Protein AF-A0A7V7SYF5-F1 (afdb_monomer_lite)

Secondary structure (DSSP, 8-state):
-------TTEEEEETTEEEEEEEE-SSEEEEEESS-SSS--EEEESEETTEEPEEEEE---PPP----SS------------PPP----

pLDDT: mean 73.96, std 20.27, range [37.69, 95.38]

Sequence (89 aa):
MTEVQFVPGDVVLLQGEAYQVLENLGDEGMVIPFPSEEVEPFRLEWIVEGERARRIGNEPLPAPTPCSSGECPTQGNPVKMHFTPRKQQ

Radius of gyration: 24.94 Å; chains: 1; bounding box: 63×38×61 Å

Foldseek 3Di:
DDDPFDDAQFWKDDPNFIWGFHADPDQKGWTDGPPDDPDDTDIGGQADPNTGIDGPDRDPPPDPPDPPDDDDDDPDDDDDDDDDDDDDD

Structure (mmCIF, N/CA/C/O backbone):
data_AF-A0A7V7SYF5-F1
#
_entry.id   AF-A0A7V7SYF5-F1
#
loop_
_atom_site.group_PDB
_atom_site.id
_atom_site.type_symbol
_atom_site.label_atom_id
_atom_site.label_alt_id
_atom_site.label_comp_id
_atom_site.label_asym_id
_atom_site.label_entity_id
_atom_site.label_seq_id
_atom_site.pdbx_PDB_ins_code
_atom_site.Cartn_x
_atom_site.Cartn_y
_atom_site.Cartn_z
_atom_site.occupancy
_atom_site.B_iso_or_equiv
_atom_site.auth_seq_id
_atom_site.auth_comp_id
_atom_site.auth_asym_id
_atom_site.auth_atom_id
_atom_site.pdbx_PDB_model_num
ATOM 1 N N . MET A 1 1 ? -21.350 -6.318 0.625 1.00 37.69 1 MET A N 1
ATOM 2 C CA . MET A 1 1 ? -20.298 -5.286 0.536 1.00 37.69 1 MET A CA 1
ATOM 3 C C . MET A 1 1 ? -19.095 -5.966 -0.075 1.00 37.69 1 MET A C 1
ATOM 5 O O . MET A 1 1 ? -18.715 -7.011 0.425 1.00 37.69 1 MET A O 1
ATOM 9 N N . THR A 1 2 ? -18.590 -5.481 -1.202 1.00 49.59 2 THR A N 1
ATOM 10 C CA . THR A 1 2 ? -17.408 -6.055 -1.850 1.00 49.59 2 THR A CA 1
ATOM 11 C C . THR A 1 2 ? -16.181 -5.667 -1.032 1.00 49.59 2 THR A C 1
ATOM 13 O O . THR A 1 2 ? -15.847 -4.487 -0.928 1.00 49.59 2 THR A O 1
ATOM 16 N N . GLU A 1 3 ? -15.554 -6.646 -0.388 1.00 58.94 3 GLU A N 1
ATOM 17 C CA . GLU A 1 3 ? -14.229 -6.482 0.203 1.00 58.94 3 GLU A CA 1
ATOM 18 C C . GLU A 1 3 ? -13.271 -6.062 -0.915 1.00 58.94 3 GLU A C 1
ATOM 20 O O . GLU A 1 3 ? -13.152 -6.739 -1.936 1.00 58.94 3 GLU A O 1
ATOM 25 N N . VAL A 1 4 ? -12.656 -4.888 -0.777 1.00 64.75 4 VAL A N 1
ATOM 26 C CA . VAL A 1 4 ? -11.633 -4.429 -1.717 1.00 64.75 4 VAL A CA 1
ATOM 27 C C . VAL A 1 4 ? -10.414 -5.317 -1.502 1.00 64.75 4 VAL A C 1
ATOM 29 O O . VAL A 1 4 ? -9.693 -5.145 -0.527 1.00 64.75 4 VAL A O 1
ATOM 32 N N . GLN A 1 5 ? -10.228 -6.294 -2.385 1.00 82.50 5 GLN A N 1
ATOM 33 C CA . GLN A 1 5 ? -9.058 -7.163 -2.376 1.00 82.50 5 GLN A CA 1
ATOM 34 C C . GLN A 1 5 ? -7.943 -6.478 -3.163 1.00 82.50 5 GLN A C 1
ATOM 36 O O . GLN A 1 5 ? -8.000 -6.405 -4.395 1.00 82.50 5 GLN A O 1
ATOM 41 N N . PHE A 1 6 ? -6.956 -5.939 -2.449 1.00 89.06 6 PHE A N 1
ATOM 42 C CA . PHE A 1 6 ? -5.728 -5.445 -3.062 1.00 89.06 6 PHE A CA 1
ATOM 43 C C . PHE A 1 6 ? -4.877 -6.609 -3.568 1.00 89.06 6 PHE A C 1
ATOM 45 O O . PHE A 1 6 ? -4.898 -7.699 -2.999 1.00 89.06 6 PHE A O 1
ATOM 52 N N . VAL A 1 7 ? -4.150 -6.397 -4.655 1.00 91.44 7 VAL A N 1
ATOM 53 C CA . VAL A 1 7 ? -3.240 -7.395 -5.223 1.00 91.44 7 VAL A CA 1
ATOM 54 C C . VAL A 1 7 ? -1.833 -6.812 -5.325 1.00 91.44 7 VAL A C 1
ATOM 56 O O . VAL A 1 7 ? -1.698 -5.592 -5.435 1.00 91.44 7 VAL A O 1
ATOM 59 N N . PRO A 1 8 ? -0.781 -7.648 -5.304 1.00 91.56 8 PRO A N 1
ATOM 60 C CA . PRO A 1 8 ? 0.581 -7.181 -5.530 1.00 91.56 8 PRO A CA 1
ATOM 61 C C . PRO A 1 8 ? 0.696 -6.348 -6.817 1.00 91.56 8 PRO A C 1
ATOM 63 O O . PRO A 1 8 ? 0.159 -6.732 -7.857 1.00 91.56 8 PRO A O 1
ATOM 66 N N . GLY A 1 9 ? 1.373 -5.204 -6.736 1.00 88.94 9 GLY A N 1
ATOM 67 C CA . GLY A 1 9 ? 1.499 -4.216 -7.813 1.00 88.94 9 GLY A CA 1
ATOM 68 C C . GLY A 1 9 ? 0.418 -3.126 -7.823 1.00 88.94 9 GLY A C 1
ATOM 69 O O . GLY A 1 9 ? 0.565 -2.134 -8.539 1.00 88.94 9 GLY A O 1
ATOM 70 N N . ASP A 1 10 ? -0.646 -3.256 -7.023 1.00 91.81 10 ASP A N 1
ATOM 71 C CA . ASP A 1 10 ? -1.577 -2.148 -6.798 1.00 91.81 10 ASP A CA 1
ATOM 72 C C . ASP A 1 10 ? -0.871 -0.970 -6.124 1.00 91.81 10 ASP A C 1
ATOM 74 O O . ASP A 1 10 ? -0.060 -1.156 -5.217 1.00 91.81 10 ASP A O 1
ATOM 78 N N . VAL A 1 11 ? -1.259 0.247 -6.505 1.00 92.44 11 VAL A N 1
ATOM 79 C CA . VAL A 1 11 ? -0.906 1.461 -5.765 1.00 92.44 11 VAL A CA 1
ATOM 80 C C . VAL A 1 11 ? -2.138 1.939 -5.012 1.00 92.44 11 VAL A C 1
ATOM 82 O O . VAL A 1 11 ? -3.205 2.165 -5.601 1.00 92.44 11 VAL A O 1
ATOM 85 N N . VAL A 1 12 ? -1.997 2.087 -3.700 1.00 93.06 12 VAL A N 1
ATOM 86 C CA . VAL A 1 12 ? -3.056 2.515 -2.786 1.00 93.06 12 VAL A CA 1
ATOM 87 C C . VAL A 1 12 ? -2.718 3.864 -2.172 1.00 93.06 12 VAL A C 1
ATOM 89 O O . VAL A 1 12 ? -1.553 4.175 -1.951 1.00 93.06 12 VAL A O 1
ATOM 92 N N . LEU A 1 13 ? -3.745 4.668 -1.904 1.00 92.94 13 LEU A N 1
ATOM 93 C CA . LEU A 1 13 ? -3.632 5.913 -1.157 1.00 92.94 13 LEU A CA 1
ATOM 94 C C . LEU A 1 13 ? -4.329 5.772 0.193 1.00 92.94 13 LEU A C 1
ATOM 96 O O . LEU A 1 13 ? -5.492 5.356 0.236 1.00 92.94 13 LEU A O 1
ATOM 100 N N . LEU A 1 14 ? -3.642 6.169 1.258 1.00 92.12 14 LEU A N 1
ATOM 101 C CA . LEU A 1 14 ? -4.154 6.183 2.622 1.00 92.12 14 LEU A CA 1
ATOM 102 C C . LEU A 1 14 ? -3.555 7.378 3.372 1.00 92.12 14 LEU A C 1
ATOM 104 O O . LEU A 1 14 ? -2.353 7.602 3.293 1.00 92.12 14 LEU A O 1
ATOM 108 N N . GLN A 1 15 ? -4.391 8.177 4.042 1.00 90.44 15 GLN A N 1
ATOM 109 C CA . GLN A 1 15 ? -3.981 9.377 4.790 1.00 90.44 15 GLN A CA 1
ATOM 110 C C . GLN A 1 15 ? -3.160 10.393 3.965 1.00 90.44 15 GLN A C 1
ATOM 112 O O . GLN A 1 15 ? -2.374 11.174 4.492 1.00 90.44 15 GLN A O 1
ATOM 117 N N . GLY A 1 16 ? -3.366 10.414 2.644 1.00 89.25 16 GLY A N 1
ATOM 118 C CA . GLY A 1 16 ? -2.642 11.293 1.719 1.00 89.25 16 GLY A CA 1
ATOM 119 C C . GLY A 1 16 ? -1.283 10.763 1.255 1.00 89.25 16 GLY A C 1
ATOM 120 O O . GLY A 1 16 ? -0.661 11.399 0.406 1.00 89.25 16 GLY A O 1
ATOM 121 N N . GLU A 1 17 ? -0.862 9.593 1.730 1.00 92.00 17 GLU A N 1
ATOM 122 C CA . GLU A 1 17 ? 0.364 8.916 1.312 1.00 92.00 17 GLU A CA 1
ATOM 123 C C . GLU A 1 17 ? 0.061 7.767 0.344 1.00 92.00 17 GLU A C 1
ATOM 125 O O . GLU A 1 17 ? -1.008 7.151 0.398 1.00 92.00 17 GLU A O 1
ATOM 130 N N . ALA A 1 18 ? 0.990 7.508 -0.579 1.00 93.19 18 ALA A N 1
ATOM 131 C CA . ALA A 1 18 ? 0.862 6.469 -1.593 1.00 93.19 18 ALA A CA 1
ATOM 132 C C . ALA A 1 18 ? 1.802 5.301 -1.295 1.00 93.19 18 ALA A C 1
ATOM 134 O O . ALA A 1 18 ? 2.979 5.503 -0.995 1.00 93.19 18 ALA A O 1
ATOM 135 N N . TYR A 1 19 ? 1.291 4.083 -1.445 1.00 93.88 19 TYR A N 1
ATOM 136 C CA . TYR A 1 19 ? 2.044 2.861 -1.197 1.00 93.88 19 TYR A CA 1
ATOM 137 C C . TYR A 1 19 ? 1.794 1.832 -2.295 1.00 93.88 19 TYR A C 1
ATOM 139 O O . TYR A 1 19 ? 0.679 1.720 -2.807 1.00 93.88 19 TYR A O 1
ATOM 147 N N . GLN A 1 20 ? 2.821 1.062 -2.639 1.00 93.56 20 GLN A N 1
ATOM 148 C CA . GLN A 1 20 ? 2.705 -0.087 -3.527 1.00 93.56 20 GLN A CA 1
ATOM 149 C C . GLN A 1 20 ? 2.500 -1.355 -2.703 1.00 93.56 20 GLN A C 1
ATOM 151 O O . GLN A 1 20 ? 3.246 -1.622 -1.763 1.00 93.56 20 GLN A O 1
ATOM 156 N N . VAL A 1 21 ? 1.496 -2.146 -3.070 1.00 93.31 21 VAL A N 1
ATOM 157 C CA . VAL A 1 21 ? 1.182 -3.422 -2.426 1.00 93.31 21 VAL A CA 1
ATOM 158 C C . VAL A 1 21 ? 2.137 -4.493 -2.933 1.00 93.31 21 VAL A C 1
ATOM 160 O O . VAL A 1 21 ? 2.260 -4.700 -4.138 1.00 93.31 21 VAL A O 1
ATOM 163 N N . LEU A 1 22 ? 2.786 -5.203 -2.018 1.00 93.06 22 LEU A N 1
ATOM 164 C CA . LEU A 1 22 ? 3.657 -6.342 -2.313 1.00 93.06 22 LEU A CA 1
ATOM 165 C C . LEU A 1 22 ? 2.983 -7.668 -1.964 1.00 93.06 22 LEU A C 1
ATOM 167 O O . LEU A 1 22 ? 3.145 -8.652 -2.680 1.00 93.06 22 LEU A O 1
ATOM 171 N N . GLU A 1 23 ? 2.190 -7.685 -0.895 1.00 93.00 23 GLU A N 1
ATOM 172 C CA . GLU A 1 23 ? 1.436 -8.856 -0.454 1.00 93.00 23 GLU A CA 1
ATOM 173 C C . GLU A 1 23 ? 0.137 -8.414 0.225 1.00 93.00 23 GLU A C 1
ATOM 175 O O . GLU A 1 23 ? 0.126 -7.427 0.960 1.00 93.00 23 GLU A O 1
ATOM 180 N N . ASN A 1 24 ? -0.956 -9.142 -0.007 1.00 91.44 24 ASN A N 1
ATOM 181 C CA . ASN A 1 24 ? -2.223 -8.930 0.690 1.00 91.44 24 ASN A CA 1
ATOM 182 C C . ASN A 1 24 ? -2.442 -10.060 1.703 1.00 91.44 24 ASN A C 1
ATOM 184 O O . ASN A 1 24 ? -2.464 -11.231 1.325 1.00 91.44 24 ASN A O 1
ATOM 188 N N . LEU A 1 25 ? -2.621 -9.694 2.971 1.00 91.81 25 LEU A N 1
ATOM 189 C CA . LEU A 1 25 ? -2.778 -10.599 4.109 1.00 91.81 25 LEU A CA 1
ATOM 190 C C . LEU A 1 25 ? -4.217 -10.600 4.666 1.00 91.81 25 LEU A C 1
ATOM 192 O O . LEU A 1 25 ? -4.454 -11.112 5.757 1.00 91.81 25 LEU A O 1
ATOM 196 N N . GLY A 1 26 ? -5.182 -10.044 3.926 1.00 89.12 26 GLY A N 1
ATOM 197 C CA . GLY A 1 26 ? -6.579 -9.904 4.340 1.00 89.12 26 GLY A CA 1
ATOM 198 C C . GLY A 1 26 ? -6.909 -8.451 4.670 1.00 89.12 26 GLY A C 1
ATOM 199 O O . GLY A 1 26 ? -7.111 -7.648 3.761 1.00 89.12 26 GLY A O 1
ATOM 200 N N . ASP A 1 27 ? -6.950 -8.119 5.961 1.00 90.19 27 ASP A N 1
ATOM 201 C CA . ASP A 1 27 ? -7.279 -6.772 6.468 1.00 90.19 27 ASP A CA 1
ATOM 202 C C . ASP A 1 27 ? -6.088 -5.792 6.428 1.00 90.19 27 ASP A C 1
ATOM 204 O O . ASP A 1 27 ? -6.238 -4.585 6.637 1.00 90.19 27 ASP A O 1
ATOM 208 N N . GLU A 1 28 ? -4.908 -6.314 6.109 1.00 93.19 28 GLU A N 1
ATOM 209 C CA . GLU A 1 28 ? -3.640 -5.600 6.005 1.00 93.19 28 GLU A CA 1
ATOM 210 C C . GLU A 1 28 ? -2.809 -6.149 4.836 1.00 93.19 28 GLU A C 1
ATOM 212 O O . GLU A 1 28 ? -3.130 -7.189 4.246 1.00 93.19 28 GLU A O 1
ATOM 217 N N . GLY A 1 29 ? -1.708 -5.480 4.512 1.00 93.19 29 GLY A N 1
ATOM 218 C CA . GLY A 1 29 ? -0.742 -5.979 3.541 1.00 93.19 29 GLY A CA 1
ATOM 219 C C . GLY A 1 29 ? 0.671 -5.488 3.782 1.00 93.19 29 GLY A C 1
ATOM 220 O O . GLY A 1 29 ? 0.915 -4.571 4.565 1.00 93.19 29 GLY A O 1
ATOM 221 N N . MET A 1 30 ? 1.607 -6.126 3.091 1.00 95.38 30 MET A N 1
ATOM 222 C CA . MET A 1 30 ? 2.986 -5.663 3.015 1.00 95.38 30 MET A CA 1
ATOM 223 C C . MET A 1 30 ? 3.084 -4.635 1.897 1.00 95.38 30 MET A C 1
ATOM 225 O O . MET A 1 30 ? 2.677 -4.912 0.765 1.00 95.38 30 MET A O 1
ATOM 229 N N . VAL A 1 31 ? 3.616 -3.460 2.212 1.00 94.25 31 VAL A N 1
ATOM 230 C CA . VAL A 1 31 ? 3.705 -2.331 1.290 1.00 94.25 31 VAL A CA 1
ATOM 231 C C . VAL A 1 31 ? 5.064 -1.640 1.369 1.00 94.25 31 VAL A C 1
ATOM 233 O O . VAL A 1 31 ? 5.812 -1.810 2.332 1.00 94.25 31 VAL A O 1
ATOM 236 N N . ILE A 1 32 ? 5.357 -0.829 0.357 1.00 94.81 32 ILE A N 1
ATOM 237 C CA . ILE A 1 32 ? 6.464 0.138 0.339 1.00 94.81 32 ILE A CA 1
ATOM 238 C C . ILE A 1 32 ? 5.937 1.510 -0.101 1.00 94.81 32 ILE A C 1
ATOM 240 O O . ILE A 1 32 ? 4.921 1.560 -0.801 1.00 94.81 32 ILE A O 1
ATOM 244 N N . PRO A 1 33 ? 6.579 2.631 0.277 1.00 93.62 33 PRO A N 1
ATOM 245 C CA . PRO A 1 33 ? 6.189 3.951 -0.213 1.00 93.62 33 PRO A CA 1
ATOM 246 C C . PRO A 1 33 ? 6.273 4.001 -1.741 1.00 93.62 33 PRO A C 1
ATOM 248 O O . PRO A 1 33 ? 7.203 3.455 -2.327 1.00 93.62 33 PRO A O 1
ATOM 251 N N . PHE A 1 34 ? 5.317 4.655 -2.395 1.00 90.00 34 PHE A N 1
ATOM 252 C CA . PHE A 1 34 ? 5.331 4.837 -3.843 1.00 90.00 34 PHE A CA 1
ATOM 253 C C . PHE A 1 34 ? 5.505 6.319 -4.202 1.00 90.00 34 PHE A C 1
ATOM 255 O O . PHE A 1 34 ? 4.752 7.155 -3.696 1.00 90.00 34 PHE A O 1
ATOM 262 N N . PRO A 1 35 ? 6.429 6.670 -5.114 1.00 84.19 35 PRO A N 1
ATOM 263 C CA . PRO A 1 35 ? 7.359 5.790 -5.829 1.00 84.19 35 PRO A CA 1
ATOM 264 C C . PRO A 1 35 ? 8.631 5.520 -5.008 1.00 84.19 35 PRO A C 1
ATOM 266 O O . PRO A 1 35 ? 9.344 6.455 -4.646 1.00 84.19 35 PRO A O 1
ATOM 269 N N . SER A 1 36 ? 8.945 4.259 -4.710 1.00 80.19 36 SER A N 1
ATOM 270 C CA . SER A 1 36 ? 10.236 3.831 -4.145 1.00 80.19 36 SER A CA 1
ATOM 271 C C . SER A 1 36 ? 10.419 2.326 -4.352 1.00 80.19 36 SER A C 1
ATOM 273 O O . SER A 1 36 ? 9.457 1.580 -4.228 1.00 80.19 36 SER A O 1
ATOM 275 N N . GLU A 1 37 ? 11.646 1.877 -4.635 1.00 68.88 37 GLU A N 1
ATOM 276 C CA . GLU A 1 37 ? 11.983 0.447 -4.808 1.00 68.88 37 GLU A CA 1
ATOM 277 C C . GLU A 1 37 ? 13.043 -0.049 -3.799 1.00 68.88 37 GLU A C 1
ATOM 279 O O . GLU A 1 37 ? 13.255 -1.250 -3.665 1.00 68.88 37 GLU A O 1
ATOM 284 N N . GLU A 1 38 ? 13.692 0.857 -3.054 1.00 76.19 38 GLU A N 1
ATOM 285 C CA . GLU A 1 38 ? 14.838 0.555 -2.171 1.00 76.19 38 GLU A CA 1
ATOM 286 C C . GLU A 1 38 ? 14.514 0.679 -0.669 1.00 76.19 38 GLU A C 1
ATOM 288 O O . GLU A 1 38 ? 15.404 0.881 0.157 1.00 76.19 38 GLU A O 1
ATOM 293 N N . VAL A 1 39 ? 13.236 0.594 -0.298 1.00 87.81 39 VAL A N 1
ATOM 294 C CA . VAL A 1 39 ? 12.792 0.672 1.103 1.00 87.81 39 VAL A CA 1
ATOM 295 C C . VAL A 1 39 ? 12.363 -0.712 1.575 1.00 87.81 39 VAL A C 1
ATOM 297 O O . VAL A 1 39 ? 11.722 -1.453 0.829 1.00 87.81 39 VAL A O 1
ATOM 300 N N . GLU A 1 40 ? 12.706 -1.068 2.816 1.00 91.69 40 GLU A N 1
ATOM 301 C CA . GLU A 1 40 ? 12.238 -2.323 3.405 1.00 91.69 40 GLU A CA 1
ATOM 302 C C . GLU A 1 40 ? 10.699 -2.342 3.487 1.00 91.69 40 GLU A C 1
ATOM 304 O O . GLU A 1 40 ? 10.095 -1.369 3.952 1.00 91.69 40 GLU A O 1
ATOM 309 N N . PRO A 1 41 ? 10.051 -3.442 3.060 1.00 94.06 41 PRO A N 1
ATOM 310 C CA . PRO A 1 41 ? 8.612 -3.596 3.183 1.00 94.06 41 PRO A CA 1
ATOM 311 C C . PRO A 1 41 ? 8.149 -3.501 4.630 1.00 94.06 41 PRO A C 1
ATOM 313 O O . PRO A 1 41 ? 8.731 -4.118 5.525 1.00 94.06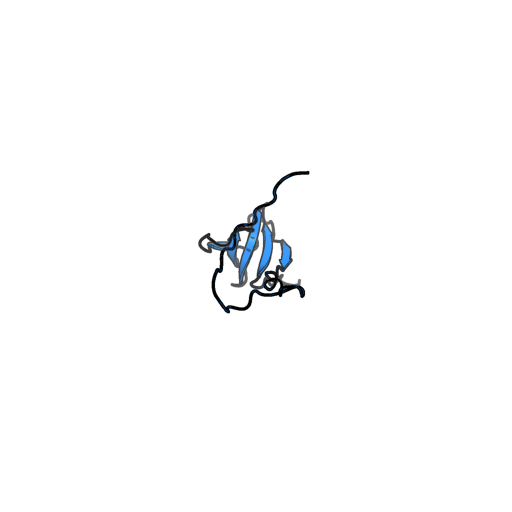 41 PRO A O 1
ATOM 316 N N . PHE A 1 42 ? 7.039 -2.808 4.846 1.00 94.50 42 PHE A N 1
ATOM 317 C CA . PHE A 1 42 ? 6.386 -2.744 6.145 1.00 94.50 42 PHE A CA 1
ATOM 318 C C . PHE A 1 42 ? 4.905 -3.089 6.029 1.00 94.50 42 PHE A C 1
ATOM 320 O O . PHE A 1 42 ? 4.322 -3.135 4.947 1.00 94.50 42 PHE A O 1
ATOM 327 N N . ARG A 1 43 ? 4.306 -3.392 7.176 1.00 95.38 43 ARG A N 1
ATOM 328 C CA . ARG A 1 43 ? 2.917 -3.824 7.291 1.00 95.38 43 ARG A CA 1
ATOM 329 C C . ARG A 1 43 ? 2.002 -2.610 7.430 1.00 95.38 43 ARG A C 1
ATOM 331 O O . ARG A 1 43 ? 2.273 -1.740 8.255 1.00 95.38 43 ARG A O 1
ATOM 338 N N . LEU A 1 44 ? 0.930 -2.576 6.645 1.00 93.38 44 LEU A N 1
ATOM 339 C CA . LEU A 1 44 ? -0.048 -1.492 6.627 1.00 93.38 44 LEU A CA 1
ATOM 340 C C . LEU A 1 44 ? -1.469 -2.058 6.699 1.00 93.38 44 LEU A C 1
ATOM 342 O O . LEU A 1 44 ? -1.852 -2.888 5.873 1.00 93.38 44 LEU A O 1
ATOM 346 N N . GLU A 1 45 ? -2.256 -1.587 7.664 1.00 93.94 45 GLU A N 1
ATOM 347 C CA . GLU A 1 45 ? -3.689 -1.879 7.739 1.00 93.94 45 GLU A CA 1
ATOM 348 C C . GLU A 1 45 ? -4.439 -1.137 6.626 1.00 93.94 45 GLU A C 1
ATOM 350 O O . GLU A 1 45 ? -4.180 0.035 6.347 1.00 93.94 45 GLU A O 1
ATOM 355 N N . TRP A 1 46 ? -5.421 -1.787 5.999 1.00 91.69 46 TRP A N 1
ATOM 356 C CA . TRP A 1 46 ? -6.213 -1.142 4.947 1.00 91.69 46 TRP A CA 1
ATOM 357 C C . TRP A 1 46 ? -7.188 -0.093 5.479 1.00 91.69 46 TRP A C 1
ATOM 359 O O . TRP A 1 46 ? -7.803 0.622 4.684 1.00 91.69 46 TRP A O 1
ATOM 369 N N . ILE A 1 47 ? -7.377 -0.024 6.797 1.00 90.88 47 ILE A N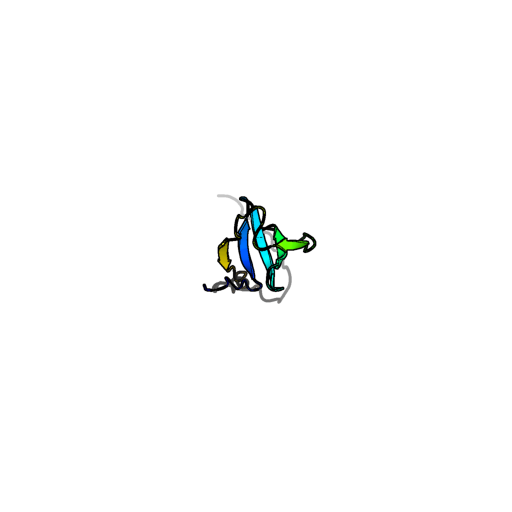 1
ATOM 370 C CA . ILE A 1 47 ? -8.213 0.965 7.470 1.00 90.88 47 ILE A CA 1
ATOM 371 C C . ILE A 1 47 ? -7.434 1.514 8.662 1.00 90.88 47 ILE A C 1
ATOM 373 O O . ILE A 1 47 ? -7.176 0.784 9.611 1.00 90.88 47 ILE A O 1
ATOM 377 N N . VAL A 1 48 ? -7.113 2.805 8.634 1.00 86.56 48 VAL A N 1
ATOM 378 C CA . VAL A 1 48 ? -6.399 3.496 9.716 1.00 86.56 48 VAL A CA 1
ATOM 379 C C . VAL A 1 48 ? -7.232 4.698 10.142 1.00 86.56 48 VAL A C 1
ATOM 381 O O . VAL A 1 48 ? -7.673 5.483 9.307 1.00 86.56 48 VAL A O 1
ATOM 384 N N . GLU A 1 49 ? -7.522 4.805 11.442 1.00 87.69 49 GLU A N 1
ATOM 385 C CA . GLU A 1 49 ? -8.354 5.879 12.023 1.00 87.69 49 GLU A CA 1
ATOM 386 C C . GLU A 1 49 ? -9.735 6.050 11.350 1.00 87.69 49 GLU A C 1
ATOM 388 O O . GLU A 1 49 ? -10.322 7.130 11.329 1.00 87.69 49 GLU A O 1
ATOM 393 N N . GLY A 1 50 ? -10.283 4.962 10.798 1.00 85.12 50 GLY A N 1
ATOM 394 C CA . GLY A 1 50 ? -11.563 4.961 10.083 1.00 85.12 50 GLY A CA 1
ATOM 395 C C . GLY A 1 50 ? -11.480 5.402 8.617 1.00 85.12 50 GLY A C 1
ATOM 396 O O . GLY A 1 50 ? -12.484 5.308 7.908 1.00 85.12 50 GLY A O 1
ATOM 397 N N . GLU A 1 51 ? -10.310 5.821 8.129 1.00 87.19 51 GLU A N 1
ATOM 398 C CA . GLU A 1 51 ? -10.064 6.048 6.707 1.00 87.19 51 GLU A CA 1
ATOM 399 C C . GLU A 1 51 ? -9.647 4.740 6.029 1.00 87.19 51 GLU A C 1
ATOM 401 O O . GLU A 1 51 ? -8.754 4.038 6.496 1.00 87.19 51 GLU A O 1
ATOM 406 N N . ARG A 1 52 ? -10.303 4.403 4.913 1.00 89.00 52 ARG A N 1
ATOM 407 C CA . ARG A 1 52 ? -10.012 3.194 4.137 1.00 89.00 52 ARG A CA 1
ATOM 408 C C . ARG A 1 52 ? -9.062 3.508 2.987 1.00 89.00 52 ARG A C 1
ATOM 410 O O . ARG A 1 52 ? -9.328 4.418 2.200 1.00 89.00 52 ARG A O 1
ATOM 417 N N . ALA A 1 53 ? -8.037 2.677 2.831 1.00 90.38 53 ALA A N 1
ATOM 418 C CA . ALA A 1 53 ? -7.127 2.708 1.701 1.00 90.38 53 ALA A CA 1
ATOM 419 C C . ALA A 1 53 ? -7.920 2.608 0.392 1.00 90.38 53 ALA A C 1
ATOM 421 O O . ALA A 1 53 ? -8.830 1.782 0.246 1.00 90.38 53 ALA A O 1
ATOM 422 N N . ARG A 1 54 ? -7.583 3.457 -0.578 1.00 90.38 54 ARG A N 1
ATOM 423 C CA . ARG A 1 54 ? -8.210 3.454 -1.905 1.00 90.38 54 ARG A CA 1
ATOM 424 C C . ARG A 1 54 ? -7.192 3.099 -2.970 1.00 90.38 54 ARG A C 1
ATOM 426 O O . ARG A 1 54 ? -6.125 3.698 -3.027 1.00 90.38 54 ARG A O 1
ATOM 433 N N . ARG A 1 55 ? -7.538 2.168 -3.859 1.00 91.19 55 ARG A N 1
ATOM 434 C CA . ARG A 1 55 ? -6.727 1.895 -5.050 1.00 91.19 55 ARG A CA 1
ATOM 435 C C . ARG A 1 55 ? -6.722 3.142 -5.936 1.00 91.19 55 ARG A C 1
ATOM 437 O O . ARG A 1 55 ? -7.789 3.619 -6.319 1.00 91.19 55 ARG A O 1
ATOM 444 N N . ILE A 1 56 ? -5.538 3.658 -6.244 1.00 89.25 56 ILE A N 1
ATOM 445 C CA . ILE A 1 56 ? -5.337 4.802 -7.145 1.00 89.25 56 ILE A CA 1
ATOM 446 C C . ILE A 1 56 ? -4.638 4.410 -8.450 1.00 89.25 56 ILE A C 1
ATOM 448 O O . ILE A 1 56 ? -4.653 5.189 -9.398 1.00 89.25 56 ILE A O 1
ATOM 452 N N . GLY A 1 57 ? -4.089 3.198 -8.525 1.00 81.62 57 GLY A N 1
ATOM 453 C CA . GLY A 1 57 ? -3.467 2.668 -9.730 1.00 81.62 57 GLY A CA 1
ATOM 454 C C . GLY A 1 57 ? -3.201 1.170 -9.638 1.00 81.62 57 GLY A C 1
ATOM 455 O O . GLY A 1 57 ? -3.370 0.548 -8.589 1.00 81.62 57 GLY A O 1
ATOM 456 N N . ASN A 1 58 ? -2.794 0.607 -10.766 1.00 67.06 58 ASN A N 1
ATOM 457 C CA . ASN A 1 58 ? -2.231 -0.728 -10.902 1.00 67.06 58 ASN A CA 1
ATOM 458 C C . ASN A 1 58 ? -1.096 -0.530 -11.906 1.00 67.06 58 ASN A C 1
ATOM 460 O O . ASN A 1 58 ? -1.380 -0.256 -13.073 1.00 67.06 58 ASN A O 1
ATOM 464 N N . GLU A 1 59 ? 0.151 -0.481 -11.443 1.00 53.19 59 GLU A N 1
ATOM 465 C CA . GLU A 1 59 ? 1.269 -0.178 -12.334 1.00 53.19 59 GLU A CA 1
ATOM 466 C C . GLU A 1 59 ? 1.916 -1.495 -12.767 1.00 53.19 59 GLU A C 1
ATOM 468 O O . GLU A 1 59 ? 2.679 -2.086 -12.002 1.00 53.19 59 GLU A O 1
ATOM 473 N N . PRO A 1 60 ? 1.632 -2.007 -13.979 1.00 52.16 60 PRO A N 1
ATOM 474 C CA . PRO A 1 60 ? 2.592 -2.880 -14.617 1.00 52.16 60 PRO A CA 1
ATOM 475 C C . PRO A 1 60 ? 3.825 -2.015 -14.872 1.00 52.16 60 PRO A C 1
ATOM 477 O O . PRO A 1 60 ? 3.747 -1.061 -15.650 1.00 52.16 60 PRO A O 1
ATOM 480 N N . LEU A 1 61 ? 4.947 -2.329 -14.212 1.00 50.34 61 LEU A N 1
ATOM 481 C CA . LEU A 1 61 ? 6.245 -1.767 -14.589 1.00 50.34 61 LEU A CA 1
ATOM 482 C C . LEU A 1 61 ? 6.332 -1.825 -16.119 1.00 50.34 61 LEU A C 1
ATOM 484 O O . LEU A 1 61 ? 6.066 -2.897 -16.686 1.00 50.34 61 LEU A O 1
ATOM 488 N N . PRO A 1 62 ? 6.621 -0.707 -16.810 1.00 48.72 62 PRO A N 1
ATOM 489 C CA . PRO A 1 62 ? 6.727 -0.748 -18.253 1.00 48.72 62 PRO A CA 1
ATOM 490 C C . PRO A 1 62 ? 7.754 -1.826 -18.592 1.00 48.72 62 PRO A C 1
ATOM 492 O O . PRO A 1 62 ? 8.885 -1.787 -18.104 1.00 48.72 62 PRO A O 1
ATOM 495 N N . ALA A 1 63 ? 7.356 -2.815 -19.402 1.00 52.84 63 ALA A N 1
ATOM 496 C CA . ALA A 1 63 ? 8.328 -3.710 -20.012 1.00 52.84 63 ALA A CA 1
ATOM 497 C C . ALA A 1 63 ? 9.429 -2.821 -20.609 1.00 52.84 63 ALA A C 1
ATOM 499 O O . ALA A 1 63 ? 9.075 -1.786 -21.194 1.00 52.84 63 ALA A O 1
ATOM 500 N N . PRO A 1 64 ? 10.726 -3.160 -20.439 1.00 48.56 64 PRO A N 1
ATOM 501 C CA . PRO A 1 64 ? 11.800 -2.348 -20.991 1.00 48.56 64 PRO A CA 1
ATOM 502 C C . PRO A 1 64 ? 11.432 -2.065 -22.436 1.00 48.56 64 PRO A C 1
ATOM 504 O O . PRO A 1 64 ? 11.143 -3.011 -23.172 1.00 48.56 64 PRO A O 1
ATOM 507 N N . THR A 1 65 ? 11.328 -0.783 -22.800 1.00 49.56 65 THR A N 1
ATOM 508 C CA . THR A 1 65 ? 10.924 -0.372 -24.146 1.00 49.56 65 THR A CA 1
ATOM 509 C C . THR A 1 65 ? 11.732 -1.207 -25.131 1.00 49.56 65 THR A C 1
ATOM 511 O O . THR A 1 65 ? 12.957 -1.034 -25.163 1.00 49.56 65 THR A O 1
ATOM 514 N N . PRO A 1 66 ? 11.119 -2.142 -25.889 1.00 49.50 66 PRO A N 1
ATOM 515 C CA . PRO A 1 66 ? 11.858 -2.827 -26.928 1.00 49.50 66 PRO A CA 1
ATOM 516 C C . PRO A 1 66 ? 12.339 -1.720 -27.854 1.00 49.50 66 PRO A C 1
ATOM 518 O O . PRO A 1 66 ? 11.543 -0.854 -28.224 1.00 49.50 66 PRO A O 1
ATOM 521 N N . CYS A 1 67 ? 13.645 -1.692 -28.136 1.00 47.38 67 CYS A N 1
ATOM 522 C CA . CYS A 1 67 ? 14.240 -0.725 -29.046 1.00 47.38 67 CYS A CA 1
ATOM 523 C C . CYS A 1 67 ? 13.326 -0.605 -30.265 1.00 47.38 67 CYS A C 1
ATOM 525 O O . CYS A 1 67 ? 13.168 -1.562 -31.025 1.00 47.38 67 CYS A O 1
ATOM 527 N N . SER A 1 68 ? 12.662 0.543 -30.399 1.00 45.47 68 SER A N 1
ATOM 528 C CA . SER A 1 68 ? 11.768 0.796 -31.515 1.00 45.47 68 SER A CA 1
ATOM 529 C C . SER A 1 68 ? 12.663 0.997 -32.729 1.00 45.47 68 SER A C 1
ATOM 531 O O . SER A 1 68 ? 13.174 2.085 -32.952 1.00 45.47 68 SER A O 1
ATOM 533 N N . SER A 1 69 ? 12.970 -0.115 -33.398 1.00 53.03 69 SER A N 1
ATOM 534 C CA . SER A 1 69 ? 13.551 -0.244 -34.735 1.00 53.03 69 SER A CA 1
ATOM 535 C C . SER A 1 69 ? 14.433 0.927 -35.181 1.00 53.03 69 SER A C 1
ATOM 537 O O . SER A 1 69 ? 13.973 1.845 -35.855 1.00 53.03 69 SER A O 1
ATOM 539 N N . GLY A 1 70 ? 15.720 0.848 -34.847 1.00 46.50 70 GLY A N 1
ATOM 540 C CA . GLY A 1 70 ? 16.732 1.783 -35.330 1.00 46.50 70 GLY A CA 1
ATOM 541 C C . GLY A 1 70 ? 18.128 1.463 -34.806 1.00 46.50 70 GLY A C 1
ATOM 542 O O . GLY A 1 70 ? 18.751 2.323 -34.205 1.00 46.50 70 GLY A O 1
ATOM 543 N N . GLU A 1 71 ? 18.569 0.219 -35.021 1.00 51.75 71 GLU A N 1
ATOM 544 C CA . GLU A 1 71 ? 19.955 -0.267 -34.879 1.00 51.75 71 GLU A CA 1
ATOM 545 C C . GLU A 1 71 ? 20.486 -0.485 -33.446 1.00 51.75 71 GLU A C 1
ATOM 547 O O . GLU A 1 71 ? 21.072 0.380 -32.802 1.00 51.75 71 GLU A O 1
ATOM 552 N N . CYS A 1 72 ? 20.360 -1.733 -32.978 1.00 51.56 72 CYS A N 1
ATOM 553 C CA . CYS A 1 72 ? 21.206 -2.265 -31.909 1.00 51.56 72 CYS A CA 1
ATOM 554 C C . CYS A 1 72 ? 22.661 -2.369 -32.410 1.00 51.56 72 CYS A C 1
ATOM 556 O O . CYS A 1 72 ? 22.872 -2.897 -33.506 1.00 51.56 72 CYS A O 1
ATOM 558 N N . PRO A 1 73 ? 23.676 -1.937 -31.637 1.00 49.09 73 PRO A N 1
ATOM 559 C CA . PRO A 1 73 ? 25.061 -2.002 -32.079 1.00 49.09 73 PRO A CA 1
ATOM 560 C C . PRO A 1 73 ? 25.535 -3.457 -32.097 1.00 49.09 73 PRO A C 1
ATOM 562 O O . PRO A 1 73 ? 25.665 -4.110 -31.061 1.00 49.09 73 PRO 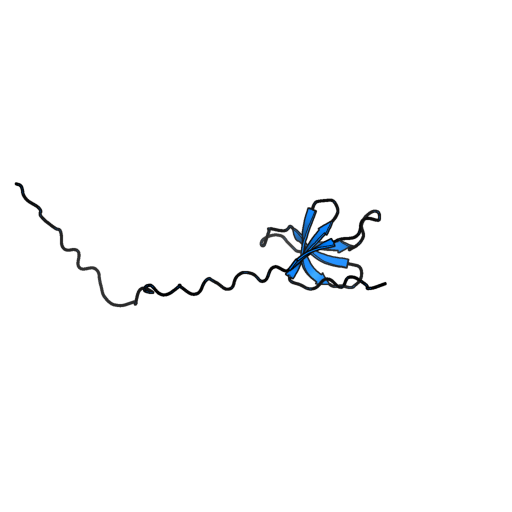A O 1
ATOM 565 N N . THR A 1 74 ? 25.803 -3.975 -33.291 1.00 46.44 74 THR A N 1
ATOM 566 C CA . THR A 1 74 ? 26.424 -5.284 -33.474 1.00 46.44 74 THR A CA 1
ATOM 567 C C . THR A 1 74 ? 27.844 -5.225 -32.918 1.00 46.44 74 THR A C 1
ATOM 569 O O . THR A 1 74 ? 28.677 -4.452 -33.394 1.00 46.44 74 THR A O 1
ATOM 572 N N . GLN A 1 75 ? 28.148 -6.053 -31.917 1.00 50.59 75 GLN A N 1
ATOM 573 C CA . GLN A 1 75 ? 29.535 -6.375 -31.596 1.00 50.59 75 GLN A CA 1
ATOM 574 C C . GLN A 1 75 ? 30.220 -6.886 -32.869 1.00 50.59 75 GLN A C 1
ATOM 576 O O . GLN A 1 75 ? 29.848 -7.931 -33.401 1.00 50.59 75 GLN A O 1
ATOM 581 N N . GLY A 1 7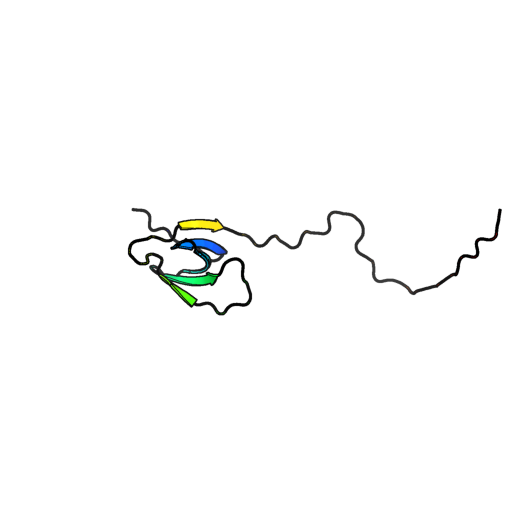6 ? 31.210 -6.145 -33.365 1.00 41.50 76 GLY A N 1
ATOM 582 C CA . GLY A 1 76 ? 31.969 -6.561 -34.535 1.00 41.50 76 GLY A CA 1
ATO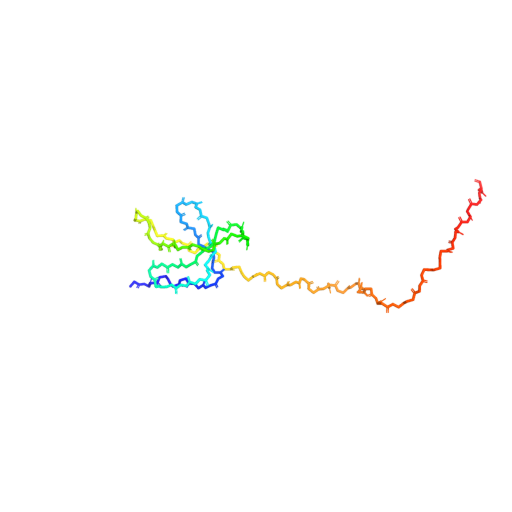M 583 C C . GLY A 1 76 ? 32.880 -5.485 -35.113 1.00 41.50 76 GLY A C 1
ATOM 584 O O . GLY A 1 76 ? 32.507 -4.809 -36.062 1.00 41.50 76 GLY A O 1
ATOM 585 N N . ASN A 1 77 ? 34.124 -5.478 -34.627 1.00 44.72 77 ASN A N 1
ATOM 586 C CA . ASN A 1 77 ? 35.344 -4.976 -35.276 1.00 44.72 77 ASN A CA 1
ATOM 587 C C . ASN A 1 77 ? 35.795 -3.516 -35.067 1.00 44.72 77 ASN A C 1
ATOM 589 O O . ASN A 1 77 ? 35.004 -2.620 -34.790 1.00 44.72 77 ASN A O 1
ATOM 593 N N . PRO A 1 78 ? 37.129 -3.305 -35.080 1.00 46.97 78 PRO A N 1
ATOM 594 C CA . PRO A 1 78 ? 37.824 -2.448 -34.143 1.00 46.97 78 PRO A CA 1
ATOM 595 C C . PRO A 1 78 ? 38.102 -1.069 -34.727 1.00 46.97 78 PRO A C 1
ATOM 597 O O . PRO A 1 78 ? 38.203 -0.865 -35.937 1.00 46.97 78 PRO A O 1
ATOM 600 N N . VAL A 1 79 ? 38.285 -0.128 -33.809 1.00 51.00 79 VAL A N 1
ATOM 601 C CA . VAL A 1 79 ? 38.641 1.267 -34.046 1.00 51.00 79 VAL A CA 1
ATOM 602 C C . VAL A 1 79 ? 39.796 1.383 -35.046 1.00 51.00 79 VAL A C 1
ATOM 604 O O . VAL A 1 79 ? 40.949 1.106 -34.719 1.00 51.00 79 VAL A O 1
ATOM 607 N N . LYS A 1 80 ? 39.507 1.878 -36.253 1.00 46.31 80 LYS A N 1
ATOM 608 C CA . LYS A 1 80 ? 40.517 2.486 -37.123 1.00 46.31 80 LYS A CA 1
ATOM 609 C C . LYS A 1 80 ? 40.274 3.989 -37.119 1.00 46.31 80 LYS A C 1
ATOM 611 O O . LYS A 1 80 ? 39.517 4.514 -37.928 1.00 46.31 80 LYS A O 1
ATOM 616 N N . MET A 1 81 ? 40.903 4.680 -36.169 1.00 54.31 81 MET A N 1
ATOM 617 C CA . MET A 1 81 ? 40.975 6.138 -36.204 1.00 54.31 81 MET A CA 1
ATOM 618 C C . MET A 1 81 ? 41.674 6.546 -37.506 1.00 54.31 81 MET A C 1
ATOM 620 O O . MET A 1 81 ? 42.819 6.162 -37.746 1.00 54.31 81 MET A O 1
ATOM 624 N N . HIS A 1 82 ? 40.981 7.285 -38.370 1.00 48.44 82 HIS A N 1
ATOM 625 C CA . HIS A 1 82 ? 41.590 8.018 -39.477 1.00 48.44 82 HIS A CA 1
ATOM 626 C C . HIS A 1 82 ? 41.218 9.489 -39.327 1.00 48.44 82 HIS A C 1
ATOM 628 O O . HIS A 1 82 ? 40.070 9.889 -39.494 1.00 48.44 82 HIS A O 1
ATOM 634 N N . PHE A 1 83 ? 42.230 10.268 -38.955 1.00 52.44 83 PHE A N 1
ATOM 635 C CA . PHE A 1 83 ? 42.222 11.721 -38.903 1.00 52.44 83 PHE A CA 1
ATOM 636 C C . PHE A 1 83 ? 41.813 12.308 -40.261 1.00 52.44 83 PHE A C 1
ATOM 638 O O . PHE A 1 83 ? 42.415 11.991 -41.286 1.00 52.44 83 PHE A O 1
ATOM 645 N N . THR A 1 84 ? 40.841 13.217 -40.266 1.00 54.41 84 THR A N 1
ATOM 646 C CA . THR A 1 84 ? 40.549 14.094 -41.408 1.00 54.41 84 THR A CA 1
ATOM 647 C C . THR A 1 84 ? 41.483 15.304 -41.415 1.00 54.41 84 THR A C 1
ATOM 649 O O . THR A 1 84 ? 41.464 16.067 -40.447 1.00 54.41 84 THR A O 1
ATOM 652 N N . PRO A 1 85 ? 42.214 15.587 -42.508 1.00 57.62 85 PRO A N 1
ATOM 653 C CA . PRO A 1 85 ? 42.727 16.920 -42.765 1.00 57.62 85 PRO A CA 1
ATOM 654 C C . PRO A 1 85 ? 41.740 17.652 -43.685 1.00 57.62 85 PRO A C 1
ATOM 656 O O . PRO A 1 85 ? 41.513 17.231 -44.818 1.00 57.62 85 PRO A O 1
ATOM 659 N N . ARG A 1 86 ? 41.159 18.773 -43.242 1.00 43.56 86 ARG A N 1
ATOM 660 C CA . ARG A 1 86 ? 40.534 19.729 -44.171 1.00 43.56 86 ARG A CA 1
ATOM 661 C C . ARG A 1 86 ? 41.339 21.018 -44.192 1.00 43.56 86 ARG A C 1
ATOM 663 O O . ARG A 1 86 ? 41.299 21.819 -43.265 1.00 43.56 86 ARG A O 1
ATOM 670 N N . LYS A 1 87 ? 42.093 21.165 -45.281 1.00 47.09 87 LYS A N 1
ATOM 671 C CA . LYS A 1 87 ? 42.766 22.387 -45.704 1.00 47.09 87 LYS A CA 1
ATOM 672 C C . LYS A 1 87 ? 41.768 23.241 -46.497 1.00 47.09 87 LYS A C 1
ATOM 674 O O . LYS A 1 87 ? 41.130 22.724 -47.407 1.00 47.09 87 LYS A O 1
ATOM 679 N N . GLN A 1 88 ? 41.674 24.500 -46.078 1.00 46.91 88 GLN A N 1
ATOM 680 C CA . GLN A 1 88 ? 41.526 25.746 -46.844 1.00 46.91 88 GLN A CA 1
ATOM 681 C C . GLN A 1 88 ? 40.703 25.738 -48.145 1.00 46.91 88 GLN A C 1
ATOM 683 O O . GLN A 1 88 ? 41.095 25.121 -49.135 1.00 46.91 88 GLN A O 1
ATOM 688 N N . GLN A 1 89 ? 39.670 26.584 -48.160 1.00 47.03 89 GLN A N 1
ATOM 689 C CA . GLN A 1 89 ? 39.440 27.555 -49.234 1.00 47.03 89 GLN A CA 1
ATOM 690 C C . GLN A 1 89 ? 39.286 28.937 -48.605 1.00 47.03 89 GLN A C 1
ATOM 692 O O . GLN A 1 89 ? 38.728 28.986 -47.484 1.00 47.03 89 GLN A O 1
#

=== Feature glossary ===
The features interleaved in this record are:

— What the protein is —

Sequence gives the chain of amino acids in standard one-letter code (A=alanine, C=cysteine, …, Y=tyrosine), read N→C. It is the only feature that is directly encoded by the gene; all structural features are derived from the folded form of this sequence.

Database cross-references. InterPro integrates a dozen domain/family signature databases into unified entries with residue-range hits. GO terms attach function/process/location labels with evidence codes. CATH codes position the fold in a four-level structural taxonomy. Organism is the NCBI-taxonomy species name.

— Where its atoms are —

Atomic coordinates in PDBx/mmCIF format — the same representation the Protein Data Bank distributes. Each line of the _atom_site loop places one backbone atom in Cartesian space (units: ångströms, origin: arbitrary).

The six renders are orthographic views along the three Cartesian axes in both directions. Representation (cartoon, sticks, or surface) and color scheme (sequence-rainbow or by-chain) vary across proteins so the training set covers all the common visualization conventions.

— Local backbone conformation —

Eight-state secondary structure (DSSP): H is the canonical α-helix, G the tighter 3₁₀-helix, I the wider π-helix; E/B are β-structure, T and S are turns and bends, and '-' is everything else. DSSP derives these from the pattern of main-chain N–H···O=C hydrogen bonds, not from the sequence.

P-SEA three-state annotation labels each residue as helix, strand, or coil based purely on the geometry of the Cα trace. It serves as a fallback when the full backbone (and thus DSSP) is unavailable.

The φ/ψ torsion pair specifies the backbone conformation at each residue. φ rotates about the N–Cα bond, ψ about the Cα–C bond. Steric clashes forbid most of the (φ, ψ) plane — the allowed regions (α-helix basin, β-sheet basin, left-handed helix) are the Ramachandran-allowed regions.

— Global shape and packing —

The geometric summary reports three shape descriptors. Rg (radius of gyration) measures how spread out the Cα atoms are about their centre of mass; compact globular proteins have small Rg, elongated or unfolded ones large. Cα contacts (<8 Å, |i−j|>4) count long-range residue pairs in spatial proximity — high for tightly packed folds, near zero for rods or random coil. The bounding-box extents give the protein's footprint along x, y, z in Å.

Solvent-accessible surface area (SASA) is the area in Å² traced out by the centre of a 1.4 Å probe sphere (a water molecule) rolled over the protein's van der Waals surface (Shrake–Rupley / Lee–Richards construction). Buried residues have near-zero SASA; fully exposed residues can exceed 200 Å². The total SASA scales roughly with the number of surface residues.

The contact map is a binary N×N matrix image: pixel (i, j) is dark where Cα_i and Cα_j are within 8 Å and |i−j|>4. Because the |i−j|>4 filter removes local helical contacts, off-diagonal stripes parallel to the main diagonal indicate parallel β-sheets; stripes perpendicular to it indicate antiparallel β-sheets. The Ramachandran plot scatters every residue's (φ, ψ) pair against the sterically allowed regions. The PAE heatmap renders the predicted-aligned-error matrix.

— Structural neighborhood —

3Di is Foldseek's structural alphabet. Each residue is assigned one of twenty discrete states based on how its Cα sits relative to its spatial (not sequential) neighbors. Aligning 3Di strings finds structural homologs roughly as well as full 3D superposition, but orders of magnitude faster.

Nearest PDB neighbors are the top structural matches found by Foldseek when searching this structure against the entire Protein Data Bank. Each hit reports a TM-score (0 to 1; >0.5 almost always implies the same fold) and an E-value. These are *structural* homologs — they may share no detectable sequence similarity.

— Confidence and disorder —

For AlphaFold models, the B-factor field carries pLDDT — the model's own estimate of local accuracy on a 0–100 scale. Regions with pLDDT<50 should be treated as essentially unmodeled; they often correspond to intrinsically disordered segments.

Crystallographic B-factors measure how much each atom's electron density is smeared out, in Å². They rise in mobile loops and surface residues and fall in the buried interior. In AlphaFold models this column is repurposed to hold pLDDT instead.

Predicted aligned error is AlphaFold's pairwise confidence. Unlike pLDDT (per-residue), PAE is per-residue-pair and captures whether two p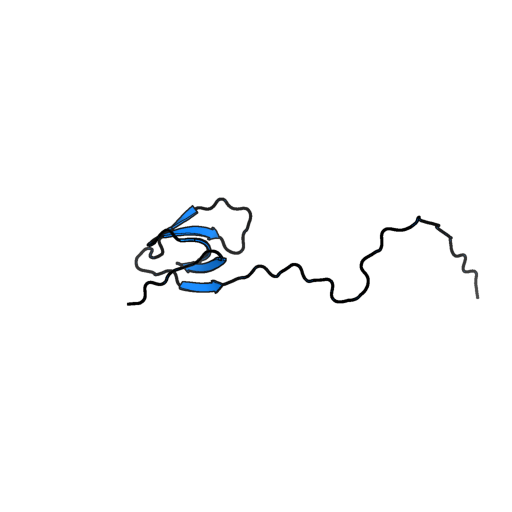arts of the structure are correctly placed relative to each other. Units are ångströms of expected positional error.